Protein AF-A0A2K1KPU3-F1 (afdb_monomer_lite)

Structure (mmCIF, N/CA/C/O backbone):
data_AF-A0A2K1KPU3-F1
#
_entry.id   AF-A0A2K1KPU3-F1
#
loop_
_atom_site.group_PDB
_atom_site.id
_atom_site.type_symbol
_atom_site.label_atom_id
_atom_site.label_alt_id
_atom_site.label_comp_id
_atom_site.label_asym_id
_atom_site.label_entity_id
_atom_site.label_seq_id
_atom_site.pdbx_PDB_ins_code
_atom_site.Cartn_x
_atom_site.Cartn_y
_atom_site.Cartn_z
_atom_site.occupancy
_atom_site.B_iso_or_equiv
_atom_site.auth_seq_id
_atom_site.auth_comp_id
_atom_site.auth_asym_id
_atom_site.auth_atom_id
_atom_site.pdbx_PDB_model_num
ATOM 1 N N . MET A 1 1 ? -9.432 1.488 20.573 1.00 56.84 1 MET A N 1
ATOM 2 C CA . MET A 1 1 ? -8.817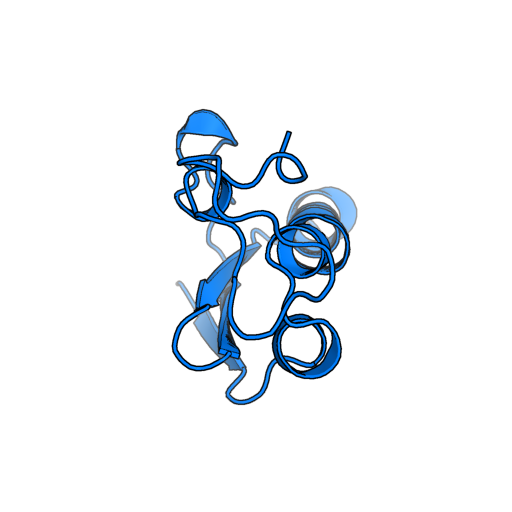 0.146 20.465 1.00 56.84 1 MET A CA 1
ATOM 3 C C . MET A 1 1 ? -8.342 -0.019 19.032 1.00 56.84 1 MET A C 1
ATOM 5 O O . MET A 1 1 ? -9.111 0.319 18.144 1.00 56.84 1 MET A O 1
ATOM 9 N N . LYS A 1 2 ? -7.099 -0.453 18.804 1.00 72.56 2 LYS A N 1
ATOM 10 C CA . LYS A 1 2 ? -6.597 -0.789 17.463 1.00 72.56 2 LYS A CA 1
ATOM 11 C C . LYS A 1 2 ? -6.573 -2.310 17.344 1.00 72.56 2 LYS A C 1
ATOM 13 O O . LYS A 1 2 ? -6.046 -2.961 18.241 1.00 72.56 2 LYS A O 1
ATOM 18 N N . SER A 1 3 ? -7.175 -2.856 16.291 1.00 89.94 3 SER A N 1
ATOM 19 C CA . SER A 1 3 ? -7.168 -4.296 16.007 1.00 89.94 3 SER A CA 1
ATOM 20 C C . SER A 1 3 ? -6.464 -4.527 14.675 1.00 89.94 3 SER A C 1
ATOM 22 O O . SER A 1 3 ? -6.784 -3.861 13.692 1.00 89.94 3 SER A O 1
ATOM 24 N N . GLY A 1 4 ? -5.466 -5.408 14.667 1.00 94.00 4 GLY A N 1
ATOM 25 C CA . GLY A 1 4 ? -4.638 -5.696 13.500 1.00 94.00 4 GLY A CA 1
ATOM 26 C C . GLY A 1 4 ? -4.936 -7.078 12.932 1.00 94.00 4 GLY A C 1
ATOM 27 O O . GLY A 1 4 ? -4.945 -8.055 13.678 1.00 94.00 4 GLY A O 1
ATOM 28 N N . VAL A 1 5 ? -5.133 -7.170 11.617 1.00 96.38 5 VAL A N 1
ATOM 29 C CA . VAL A 1 5 ? -5.174 -8.439 10.880 1.00 96.38 5 VAL A CA 1
ATOM 30 C C . VAL A 1 5 ? -3.920 -8.534 10.021 1.00 96.38 5 VAL A C 1
ATOM 32 O O . VAL A 1 5 ? -3.750 -7.766 9.076 1.00 96.38 5 VAL A O 1
ATOM 35 N N . GLN A 1 6 ? -3.043 -9.481 10.356 1.00 96.81 6 GLN A N 1
ATOM 36 C CA . GLN A 1 6 ? -1.835 -9.758 9.585 1.00 96.81 6 GLN A CA 1
ATOM 37 C C . GLN A 1 6 ? -2.146 -10.743 8.456 1.00 96.81 6 GLN A C 1
ATOM 39 O O . GLN A 1 6 ? -2.434 -11.918 8.697 1.00 96.81 6 GLN A O 1
ATOM 44 N N . ILE A 1 7 ? -2.034 -10.282 7.216 1.00 96.69 7 ILE A N 1
ATOM 45 C CA . ILE A 1 7 ? -2.094 -11.125 6.025 1.00 96.69 7 ILE A CA 1
ATOM 46 C C . ILE A 1 7 ? -0.692 -11.673 5.777 1.00 96.69 7 ILE A C 1
ATOM 48 O O . ILE A 1 7 ? 0.182 -10.944 5.325 1.00 96.69 7 ILE A O 1
ATOM 52 N N . GLN A 1 8 ? -0.490 -12.962 6.045 1.00 95.62 8 GLN A N 1
ATOM 53 C CA . GLN A 1 8 ? 0.810 -13.628 5.875 1.00 95.62 8 GLN A CA 1
ATOM 54 C C . GLN A 1 8 ? 1.214 -13.800 4.404 1.00 95.62 8 GLN A C 1
ATOM 56 O O . GLN A 1 8 ? 2.395 -13.801 4.088 1.00 95.62 8 GLN A O 1
ATOM 61 N N . LYS A 1 9 ? 0.232 -13.955 3.507 1.00 93.38 9 LYS A N 1
ATOM 62 C CA . LYS A 1 9 ? 0.435 -14.118 2.062 1.00 93.38 9 LYS A CA 1
ATOM 63 C C . LYS A 1 9 ? -0.488 -13.181 1.302 1.00 93.38 9 LYS A C 1
ATOM 65 O O . LYS A 1 9 ? -1.686 -13.447 1.170 1.00 93.38 9 LYS A O 1
ATOM 70 N N . CYS A 1 10 ? 0.034 -12.034 0.875 1.00 94.19 10 CYS A N 1
ATOM 71 C CA . CYS A 1 10 ? -0.769 -11.032 0.187 1.00 94.19 10 CYS A CA 1
ATOM 72 C C . CYS A 1 10 ? -0.867 -11.362 -1.301 1.00 94.19 10 CYS A C 1
ATOM 74 O O . CYS A 1 10 ? 0.108 -11.229 -2.035 1.00 94.19 10 CYS A O 1
ATOM 76 N N . ARG A 1 11 ? -2.078 -11.689 -1.773 1.00 91.75 11 ARG A N 1
ATOM 77 C CA . ARG A 1 11 ? -2.332 -11.999 -3.189 1.00 91.75 11 ARG A CA 1
ATOM 78 C C . ARG A 1 11 ? -1.763 -10.934 -4.127 1.00 91.75 11 ARG A C 1
ATOM 80 O O . ARG A 1 11 ? -1.099 -11.281 -5.091 1.00 91.75 11 ARG A O 1
ATOM 87 N N . TYR A 1 12 ? -2.001 -9.650 -3.855 1.00 89.88 12 TYR A N 1
ATOM 88 C CA . TYR A 1 12 ? -1.547 -8.577 -4.746 1.00 89.88 12 TYR A CA 1
ATOM 89 C C . TYR A 1 12 ? -0.023 -8.485 -4.817 1.00 89.88 12 TYR A C 1
ATOM 91 O O . TYR A 1 12 ? 0.510 -8.270 -5.904 1.00 89.88 12 TYR A O 1
ATOM 99 N N . LEU A 1 13 ? 0.671 -8.667 -3.694 1.00 89.00 13 LEU A N 1
ATOM 100 C CA . LEU A 1 13 ? 2.132 -8.640 -3.654 1.00 89.00 13 LEU A CA 1
ATOM 101 C C . LEU A 1 13 ? 2.725 -9.904 -4.278 1.00 89.00 13 LEU A C 1
ATOM 103 O O . LEU A 1 13 ? 3.546 -9.784 -5.180 1.00 89.00 13 LEU A O 1
ATOM 107 N N . GLU A 1 14 ? 2.244 -11.090 -3.899 1.00 88.06 14 GLU A N 1
ATOM 108 C CA . GLU A 1 14 ? 2.757 -12.367 -4.410 1.00 88.06 14 GLU A CA 1
ATOM 109 C C . GLU A 1 14 ? 2.527 -12.539 -5.916 1.00 88.06 14 GLU A C 1
ATOM 111 O O . GLU A 1 14 ? 3.422 -12.992 -6.623 1.00 88.06 14 GLU A O 1
ATOM 116 N N . THR A 1 15 ? 1.346 -12.181 -6.439 1.00 84.88 15 THR A N 1
ATOM 117 C CA . THR A 1 15 ? 1.049 -12.437 -7.859 1.00 84.88 15 THR A CA 1
ATOM 118 C C . THR A 1 15 ? 1.610 -11.379 -8.794 1.00 84.88 15 THR A C 1
ATOM 120 O O . THR A 1 15 ? 1.902 -11.689 -9.944 1.00 84.88 15 THR A O 1
ATOM 123 N N . SER A 1 16 ? 1.702 -10.122 -8.347 1.00 82.00 16 SER A N 1
ATOM 124 C CA . SER A 1 16 ? 2.160 -9.037 -9.225 1.00 82.00 16 SER A CA 1
ATOM 125 C C . SER A 1 16 ? 3.620 -8.685 -9.040 1.00 82.00 16 SER A C 1
ATOM 127 O O . SER A 1 16 ? 4.237 -8.173 -9.970 1.00 82.00 16 SER A O 1
ATOM 129 N N . GLY A 1 17 ? 4.140 -8.861 -7.824 1.00 78.81 17 GLY A N 1
ATOM 130 C CA . GLY A 1 17 ? 5.457 -8.378 -7.456 1.00 78.81 17 GLY A CA 1
ATOM 131 C C . GLY A 1 17 ? 5.627 -6.863 -7.550 1.00 78.81 17 GLY A C 1
ATOM 132 O O . GLY A 1 17 ? 6.744 -6.391 -7.403 1.00 78.81 17 GLY A O 1
ATOM 133 N N . CYS A 1 18 ? 4.578 -6.079 -7.824 1.00 84.44 18 CYS A N 1
ATOM 134 C CA . CYS A 1 18 ? 4.700 -4.662 -8.158 1.00 84.44 18 CYS A CA 1
ATOM 135 C C . CYS A 1 18 ? 4.095 -3.762 -7.072 1.00 8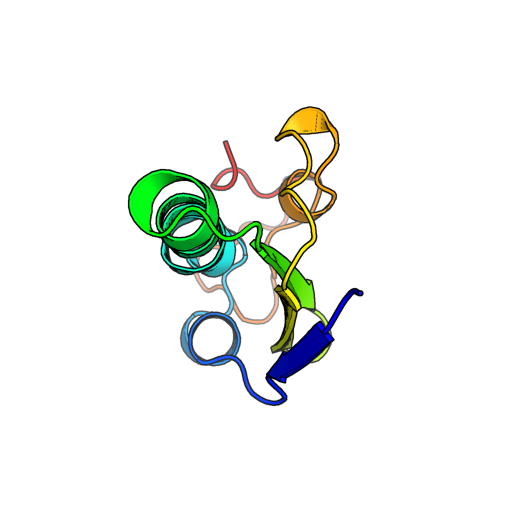4.44 18 CYS A C 1
ATOM 137 O O . CYS A 1 18 ? 2.888 -3.786 -6.817 1.00 84.44 18 CYS A O 1
ATOM 139 N N . THR A 1 19 ? 4.920 -2.862 -6.525 1.00 88.69 19 THR A N 1
ATOM 140 C CA . THR A 1 19 ? 4.533 -1.837 -5.537 1.00 88.69 19 THR A CA 1
ATOM 141 C C . THR A 1 19 ? 3.327 -1.016 -6.003 1.00 88.69 19 THR A C 1
ATOM 143 O O . THR A 1 19 ? 2.362 -0.843 -5.262 1.00 88.69 19 THR A O 1
ATOM 146 N N . GLY A 1 20 ? 3.334 -0.578 -7.268 1.00 89.06 20 GLY A N 1
ATOM 147 C CA . GLY A 1 20 ? 2.244 0.213 -7.846 1.00 89.06 20 GLY A CA 1
ATOM 148 C C . GLY A 1 20 ? 0.899 -0.516 -7.879 1.00 89.06 20 GLY A C 1
ATOM 149 O O . GLY A 1 20 ? -0.127 0.096 -7.598 1.00 89.06 20 GLY A O 1
ATOM 150 N N . LEU A 1 21 ? 0.882 -1.823 -8.168 1.00 89.06 21 LEU A N 1
ATOM 151 C CA . LEU A 1 21 ? -0.370 -2.583 -8.189 1.00 89.06 21 LEU A CA 1
ATOM 152 C C . LEU A 1 21 ? -0.906 -2.806 -6.772 1.00 89.06 21 LEU A C 1
ATOM 154 O O . LEU A 1 21 ? -2.098 -2.633 -6.531 1.00 89.06 21 LEU A O 1
ATOM 158 N N . CYS A 1 22 ? -0.029 -3.133 -5.818 1.00 91.81 22 CYS A N 1
ATOM 159 C CA . CYS A 1 22 ? -0.408 -3.244 -4.410 1.00 91.81 22 CYS A CA 1
ATOM 160 C C . CYS A 1 22 ? -1.086 -1.959 -3.912 1.00 91.81 22 CYS A C 1
ATOM 162 O O . CYS A 1 22 ? -2.179 -2.011 -3.340 1.00 91.81 22 CYS A O 1
ATOM 164 N N . VAL A 1 23 ? -0.475 -0.803 -4.180 1.00 92.31 23 VAL A N 1
ATOM 165 C CA . VAL A 1 23 ? -0.979 0.478 -3.682 1.00 92.31 23 VAL A CA 1
ATOM 166 C C . VAL A 1 23 ? -2.267 0.894 -4.389 1.00 92.31 23 VAL A C 1
ATOM 168 O O . VAL A 1 23 ? -3.267 1.167 -3.725 1.00 92.31 23 VAL A O 1
ATOM 171 N N . ASN A 1 24 ? -2.273 0.887 -5.722 1.00 91.75 24 ASN A N 1
ATOM 172 C CA . ASN A 1 24 ? -3.373 1.460 -6.498 1.00 91.75 24 ASN A CA 1
ATOM 173 C C . ASN A 1 24 ? -4.581 0.529 -6.629 1.00 91.75 24 ASN A C 1
ATOM 175 O O . ASN A 1 24 ? -5.698 1.010 -6.790 1.00 91.75 24 ASN A O 1
ATOM 179 N N . SER A 1 25 ? -4.386 -0.790 -6.568 1.00 91.69 25 SER A N 1
ATOM 180 C CA . SER A 1 25 ? -5.483 -1.754 -6.727 1.00 91.69 25 SER A CA 1
ATOM 181 C C . SER A 1 25 ? -5.986 -2.331 -5.410 1.00 91.69 25 SER A C 1
ATOM 183 O O . SER A 1 25 ? -7.135 -2.756 -5.356 1.00 91.69 25 SER A O 1
ATOM 185 N N . CYS A 1 26 ? -5.161 -2.359 -4.359 1.00 94.75 26 CYS A N 1
ATOM 186 C CA . CYS A 1 26 ? -5.549 -2.929 -3.069 1.00 94.75 26 CYS A CA 1
ATOM 187 C C . CYS A 1 26 ? -5.590 -1.877 -1.959 1.00 94.75 26 CYS A C 1
ATOM 189 O O . CYS A 1 26 ? -6.679 -1.577 -1.471 1.00 94.75 26 CYS A O 1
ATOM 191 N N . LYS A 1 27 ? -4.448 -1.286 -1.580 1.00 94.94 27 LYS A N 1
ATOM 192 C CA . LYS A 1 27 ? -4.360 -0.388 -0.414 1.00 94.94 27 LYS A CA 1
ATOM 193 C C . LYS A 1 27 ? -5.290 0.818 -0.536 1.00 94.94 27 LYS A C 1
ATOM 195 O O . LYS A 1 27 ? -6.142 1.007 0.326 1.00 94.94 27 LYS A O 1
ATOM 200 N N . MET A 1 28 ? -5.163 1.619 -1.594 1.00 94.94 28 MET A N 1
ATOM 201 C CA . MET A 1 28 ? -5.930 2.863 -1.721 1.00 94.94 28 MET A CA 1
ATOM 202 C C . MET A 1 28 ? -7.441 2.626 -1.838 1.00 94.94 28 MET A C 1
ATOM 204 O O . MET A 1 28 ? -8.176 3.217 -1.043 1.00 94.94 28 MET A O 1
ATOM 208 N N . PRO A 1 29 ? -7.933 1.731 -2.722 1.00 95.62 29 PRO A N 1
ATOM 209 C CA . PRO A 1 29 ? -9.365 1.455 -2.810 1.00 95.62 29 PRO A CA 1
ATOM 210 C C . PRO A 1 29 ? -9.945 0.881 -1.515 1.00 95.62 29 PRO A C 1
ATOM 212 O O . PRO A 1 29 ? -11.030 1.279 -1.103 1.00 95.62 29 PRO A O 1
ATOM 215 N N . THR A 1 30 ? -9.217 -0.011 -0.835 1.00 96.12 30 THR A N 1
ATOM 216 C CA . THR A 1 30 ? -9.702 -0.636 0.406 1.00 96.12 30 THR A CA 1
ATOM 217 C C . THR A 1 30 ? -9.745 0.371 1.551 1.00 96.12 30 THR A C 1
ATOM 219 O O . THR A 1 30 ? -10.765 0.480 2.226 1.00 96.12 30 THR A O 1
ATOM 222 N N . GLN A 1 31 ? -8.683 1.162 1.747 1.00 97.00 31 GLN A N 1
ATOM 223 C CA . GLN A 1 31 ? -8.681 2.226 2.757 1.00 97.00 31 GLN A CA 1
ATOM 224 C C . GLN A 1 31 ? -9.791 3.251 2.494 1.00 97.00 31 GLN A C 1
ATOM 226 O O . GLN A 1 31 ? 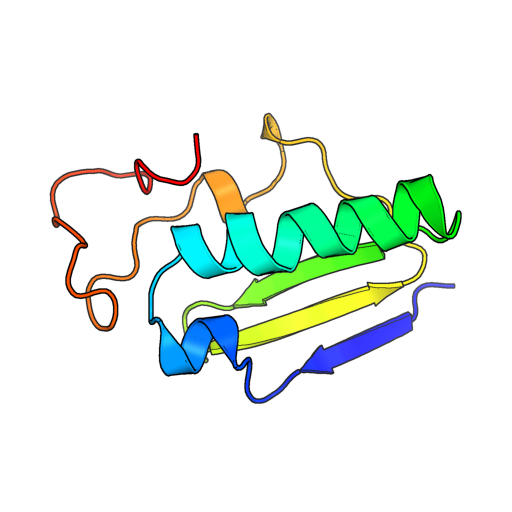-10.450 3.682 3.442 1.00 97.00 31 GLN A O 1
ATOM 231 N N . TYR A 1 32 ? -10.023 3.617 1.226 1.00 96.19 32 TYR A N 1
ATOM 232 C CA . TYR A 1 32 ? -11.115 4.510 0.839 1.00 96.19 32 TYR A CA 1
ATOM 233 C C . TYR A 1 32 ? -12.474 3.903 1.187 1.00 96.19 32 TYR A C 1
ATOM 235 O O . TYR A 1 32 ? -13.240 4.523 1.916 1.00 96.19 32 TYR A O 1
ATOM 243 N N . PHE A 1 33 ? -12.744 2.677 0.736 1.00 97.31 33 PHE A N 1
ATOM 244 C CA . PHE A 1 33 ? -14.014 1.999 0.977 1.00 97.31 33 PHE A CA 1
ATOM 245 C C . PHE A 1 33 ? -14.319 1.874 2.473 1.00 97.31 33 PHE A C 1
ATOM 247 O O . PHE A 1 33 ? -15.381 2.288 2.927 1.00 97.31 33 PHE A O 1
ATOM 254 N N . PHE A 1 34 ? -13.369 1.382 3.271 1.00 96.81 34 PHE A N 1
ATOM 255 C CA . PHE A 1 34 ? -13.582 1.248 4.711 1.00 96.81 34 PHE A CA 1
ATOM 256 C C . PHE A 1 34 ? -13.770 2.608 5.391 1.00 96.81 34 PHE A C 1
ATOM 258 O O . PHE A 1 34 ? -14.728 2.795 6.137 1.00 96.81 34 PHE A O 1
ATOM 265 N N . THR A 1 35 ? -12.909 3.584 5.094 1.00 95.25 35 THR A N 1
ATOM 266 C CA . THR A 1 35 ? -12.917 4.869 5.808 1.00 95.25 35 THR A CA 1
ATOM 267 C C . THR A 1 35 ? -14.072 5.777 5.381 1.00 95.25 35 THR A C 1
ATOM 269 O O . THR A 1 35 ? -14.608 6.502 6.217 1.00 95.25 35 THR A O 1
ATOM 272 N N . LYS A 1 36 ? -14.435 5.791 4.093 1.00 95.12 36 LYS A N 1
ATOM 273 C CA . LYS A 1 36 ? -15.409 6.734 3.519 1.00 95.12 36 LYS A CA 1
ATOM 274 C C . LYS A 1 36 ? -16.787 6.123 3.312 1.00 95.12 36 LYS A C 1
ATOM 276 O O . LYS A 1 36 ? -17.762 6.778 3.653 1.00 95.12 36 LYS A O 1
ATOM 281 N N . GLU A 1 37 ? -16.862 4.886 2.826 1.00 96.69 37 GLU A N 1
ATOM 282 C CA . GLU A 1 37 ? -18.146 4.238 2.528 1.00 96.69 37 GLU A CA 1
ATOM 283 C C . GLU A 1 37 ? -18.695 3.484 3.745 1.00 96.69 37 GLU A C 1
ATOM 285 O O . GLU A 1 37 ? -19.858 3.639 4.103 1.00 96.69 37 GLU A O 1
ATOM 290 N N . LEU A 1 38 ? -17.854 2.699 4.432 1.00 95.88 38 LEU A N 1
ATOM 291 C CA . LEU A 1 38 ? -18.265 1.955 5.632 1.00 95.88 38 LEU A CA 1
ATOM 292 C C . LEU A 1 38 ? -18.166 2.769 6.931 1.00 95.88 38 LEU A C 1
ATOM 294 O O . LEU A 1 38 ? -18.672 2.330 7.963 1.00 95.88 38 LEU A O 1
ATOM 298 N N . GLY A 1 39 ? -17.495 3.925 6.911 1.00 95.06 39 GLY A N 1
ATOM 299 C CA . GLY A 1 39 ? -17.302 4.775 8.093 1.00 95.06 39 GLY A CA 1
ATOM 300 C C . GLY A 1 39 ? -16.387 4.174 9.169 1.00 95.06 39 GLY A C 1
ATOM 301 O O . GLY A 1 39 ? -16.439 4.585 10.327 1.00 95.06 39 GLY A O 1
ATOM 302 N N . MET A 1 40 ? -15.545 3.203 8.809 1.00 94.81 40 MET A N 1
ATOM 303 C CA . MET A 1 40 ? -14.603 2.540 9.706 1.00 94.81 40 MET A CA 1
ATOM 304 C C . MET A 1 40 ? -13.164 2.861 9.285 1.00 94.81 40 MET A C 1
ATOM 306 O O . MET A 1 40 ? -12.723 2.392 8.237 1.00 94.81 40 MET A O 1
ATOM 310 N N . PRO A 1 41 ? -12.393 3.617 10.086 1.00 95.94 41 PRO A N 1
ATOM 311 C CA . PRO A 1 41 ? -10.999 3.897 9.766 1.00 95.94 41 PRO A CA 1
ATOM 312 C C . PRO A 1 41 ? -10.198 2.603 9.602 1.00 95.94 41 PRO A C 1
ATOM 314 O O . PRO A 1 41 ? -10.260 1.716 10.458 1.00 95.94 41 PRO A O 1
ATOM 317 N N . LEU A 1 42 ? -9.448 2.502 8.511 1.00 96.94 42 LEU A N 1
ATOM 318 C CA . LEU A 1 42 ? -8.574 1.371 8.230 1.00 96.94 42 LEU A CA 1
ATOM 319 C C . LEU A 1 42 ? -7.280 1.876 7.601 1.00 96.94 42 LEU A C 1
ATOM 321 O O . LEU A 1 42 ? -7.330 2.460 6.523 1.00 96.94 42 LEU A O 1
ATOM 325 N N . THR A 1 43 ? -6.138 1.559 8.204 1.00 96.62 43 THR A N 1
ATOM 326 C CA . THR A 1 43 ? -4.815 1.740 7.591 1.00 96.62 43 THR A CA 1
ATOM 327 C C . THR A 1 43 ? -4.285 0.394 7.117 1.00 96.62 43 THR A C 1
ATOM 329 O O . THR A 1 43 ? -4.400 -0.602 7.826 1.00 96.62 43 THR A O 1
ATOM 332 N N . MET A 1 44 ? -3.686 0.354 5.931 1.00 96.62 44 MET A N 1
ATOM 333 C CA . MET A 1 44 ? -3.008 -0.827 5.404 1.00 96.62 44 MET A CA 1
ATOM 334 C C . MET A 1 44 ? -1.510 -0.564 5.252 1.00 96.62 44 MET A C 1
ATOM 336 O O . MET A 1 44 ? -1.092 0.412 4.623 1.00 96.62 44 MET A O 1
ATOM 340 N N . GLU A 1 45 ? -0.700 -1.472 5.783 1.00 95.44 45 GLU A N 1
ATOM 341 C CA . GLU A 1 45 ? 0.761 -1.424 5.758 1.00 95.44 45 GLU A CA 1
ATOM 342 C C . GLU A 1 45 ? 1.284 -2.671 5.028 1.00 95.44 45 GLU A C 1
ATOM 344 O O . GLU A 1 45 ? 1.378 -3.749 5.618 1.00 95.44 45 GLU A O 1
ATOM 349 N N . PRO A 1 46 ? 1.533 -2.590 3.708 1.00 94.44 46 PRO A N 1
ATOM 350 C CA . PRO A 1 46 ? 2.154 -3.683 2.968 1.00 94.44 46 PRO A CA 1
ATOM 351 C C . PRO A 1 46 ? 3.640 -3.803 3.324 1.00 94.44 46 PRO A C 1
ATOM 353 O O . PRO A 1 46 ? 4.334 -2.793 3.444 1.00 94.44 46 PRO A O 1
ATOM 356 N N . ASN A 1 47 ? 4.131 -5.036 3.420 1.00 92.00 47 ASN A N 1
ATOM 357 C CA . ASN A 1 47 ? 5.546 -5.345 3.552 1.00 92.00 47 ASN A CA 1
ATOM 358 C C . ASN A 1 47 ? 6.048 -5.972 2.242 1.00 92.00 47 ASN A C 1
ATOM 360 O O . ASN A 1 47 ? 5.593 -7.030 1.812 1.00 92.00 47 ASN A O 1
ATOM 364 N N . PHE A 1 48 ? 6.975 -5.283 1.578 1.00 88.19 48 PHE A N 1
ATOM 365 C CA . PHE A 1 48 ? 7.516 -5.696 0.280 1.00 88.19 48 PHE A CA 1
ATOM 366 C C . PHE A 1 48 ? 8.702 -6.665 0.396 1.00 88.19 48 PHE A C 1
ATOM 368 O O . PHE A 1 48 ? 9.138 -7.193 -0.625 1.00 88.19 48 PHE A O 1
ATOM 375 N N . GLU A 1 49 ? 9.230 -6.887 1.604 1.00 87.31 49 GLU A N 1
ATOM 376 C CA . GLU A 1 49 ? 10.328 -7.829 1.851 1.00 87.31 49 GLU A CA 1
ATOM 377 C C . GLU A 1 49 ? 9.805 -9.264 1.974 1.00 87.31 49 GLU A C 1
ATOM 379 O O . GLU A 1 49 ? 10.332 -10.171 1.332 1.00 87.31 49 GLU A O 1
ATOM 384 N N . ASP A 1 50 ? 8.739 -9.460 2.756 1.00 90.31 50 ASP A N 1
ATOM 385 C CA . ASP A 1 50 ? 8.123 -10.770 3.011 1.00 90.31 50 ASP A CA 1
ATOM 386 C C . ASP A 1 50 ? 6.807 -11.000 2.243 1.00 90.31 50 ASP A C 1
ATOM 388 O O . ASP A 1 50 ? 6.200 -12.063 2.358 1.00 90.31 50 ASP A O 1
ATOM 392 N N . MET A 1 51 ? 6.371 -10.021 1.442 1.00 90.75 51 MET A N 1
ATOM 393 C CA . MET A 1 51 ? 5.118 -10.044 0.676 1.00 90.75 51 MET A CA 1
ATOM 394 C C . MET A 1 51 ? 3.849 -10.167 1.539 1.00 90.75 51 MET A C 1
ATOM 396 O O . MET A 1 51 ? 2.799 -10.616 1.064 1.00 90.75 51 MET A O 1
ATOM 400 N N . SER A 1 52 ? 3.915 -9.740 2.800 1.00 94.25 52 SER A N 1
ATOM 401 C CA . SER A 1 52 ? 2.786 -9.689 3.729 1.00 94.25 52 SER A CA 1
ATOM 402 C C . SER A 1 52 ? 2.088 -8.318 3.722 1.00 94.25 52 SER A C 1
ATOM 404 O O . SER A 1 52 ? 2.520 -7.362 3.075 1.00 94.25 52 SER A O 1
ATOM 406 N N . CYS A 1 53 ? 0.946 -8.200 4.403 1.00 96.00 53 CYS A N 1
ATOM 407 C CA . CYS A 1 53 ? 0.270 -6.913 4.585 1.00 96.00 53 CYS A CA 1
ATOM 408 C C . CYS A 1 53 ? -0.495 -6.869 5.908 1.00 96.00 53 CYS A C 1
ATOM 410 O O . CYS A 1 53 ? -1.259 -7.781 6.219 1.00 96.00 53 CYS A O 1
ATOM 412 N N . LEU A 1 54 ? -0.328 -5.793 6.669 1.00 97.19 54 LEU A N 1
ATOM 413 C CA . LEU A 1 54 ? -1.055 -5.558 7.910 1.00 97.19 54 LEU A CA 1
ATOM 414 C C . LEU A 1 54 ? -2.251 -4.635 7.662 1.00 97.19 54 LEU A C 1
ATOM 416 O O . LEU A 1 54 ? -2.110 -3.554 7.095 1.00 97.19 54 LEU A O 1
ATOM 420 N N . MET A 1 55 ? -3.430 -5.043 8.124 1.00 96.88 55 MET A N 1
ATOM 421 C CA . MET A 1 55 ? -4.644 -4.226 8.147 1.00 96.88 55 MET A CA 1
ATOM 422 C C . MET A 1 55 ? -4.922 -3.763 9.577 1.00 96.88 55 MET A C 1
ATOM 424 O O . MET A 1 55 ? -5.196 -4.591 10.443 1.00 96.88 55 MET A O 1
ATOM 428 N N . ILE A 1 56 ? -4.874 -2.457 9.836 1.00 97.19 56 ILE A N 1
ATOM 429 C CA . ILE A 1 56 ? -5.061 -1.858 11.163 1.00 97.19 56 ILE A CA 1
ATOM 430 C C . ILE A 1 56 ? -6.415 -1.147 11.219 1.00 97.19 56 ILE A C 1
ATOM 432 O O . ILE A 1 56 ? -6.573 -0.019 10.747 1.00 97.19 56 ILE A O 1
ATOM 436 N N . PHE A 1 57 ? -7.398 -1.803 11.826 1.00 95.69 57 PHE A N 1
ATOM 437 C CA . PHE A 1 57 ? -8.738 -1.260 12.022 1.00 95.69 57 PHE A CA 1
ATOM 438 C C . PHE A 1 57 ? -8.762 -0.235 13.161 1.00 95.69 57 PHE A C 1
ATOM 440 O O . PHE A 1 57 ? -8.127 -0.408 14.207 1.00 95.69 57 PHE A O 1
ATOM 447 N N . GLY A 1 58 ? -9.531 0.835 12.963 1.00 94.56 58 GLY A N 1
ATOM 448 C CA . GLY A 1 58 ? -9.627 1.978 13.869 1.00 94.56 58 GLY A CA 1
ATOM 449 C C . GLY A 1 58 ? -8.478 2.981 13.733 1.00 94.56 58 GLY A C 1
ATOM 450 O O . GLY A 1 58 ? -8.425 3.936 14.506 1.00 94.56 58 GLY A O 1
ATOM 451 N N . GLN A 1 59 ? -7.566 2.787 12.776 1.00 95.12 59 GLN A N 1
ATOM 452 C CA . GLN A 1 59 ? -6.524 3.755 12.445 1.00 95.12 59 GLN A CA 1
ATOM 453 C C . GLN A 1 59 ? -6.881 4.481 11.150 1.00 95.12 59 GLN A C 1
ATOM 455 O O . GLN A 1 59 ? -7.215 3.858 10.147 1.00 95.12 59 GLN A O 1
ATOM 460 N N . THR A 1 60 ? -6.843 5.811 11.187 1.00 94.56 60 THR A N 1
ATOM 461 C CA . THR A 1 60 ? -7.050 6.632 9.994 1.00 94.56 60 THR A CA 1
ATOM 462 C C . THR A 1 60 ? -5.839 6.496 9.070 1.00 94.56 60 THR A C 1
ATOM 464 O O . THR A 1 60 ? -4.710 6.627 9.558 1.00 94.56 60 THR A O 1
ATOM 467 N N . PRO A 1 61 ? -6.042 6.266 7.757 1.00 94.62 61 PRO A N 1
ATOM 468 C CA . PRO A 1 61 ? -4.965 6.331 6.781 1.00 94.62 61 PRO A CA 1
ATOM 469 C C . PRO A 1 61 ? -4.146 7.618 6.929 1.00 94.62 61 PRO A C 1
ATOM 471 O O . PRO A 1 61 ? -4.746 8.691 7.056 1.00 94.62 61 PRO A O 1
ATOM 474 N N . PRO A 1 62 ? -2.806 7.540 6.904 1.00 93.75 62 PRO A N 1
ATOM 475 C CA . PRO A 1 62 ? -1.977 8.735 6.802 1.00 93.75 62 PRO A CA 1
ATOM 476 C C . PRO A 1 62 ? -2.287 9.513 5.515 1.00 93.75 62 PRO A C 1
ATOM 478 O O . PRO A 1 62 ? -2.815 8.963 4.542 1.00 93.75 62 PRO A O 1
ATOM 481 N N . ALA A 1 63 ? -1.944 10.801 5.505 1.00 91.06 63 ALA A N 1
ATOM 482 C CA . ALA A 1 63 ? -1.947 11.584 4.278 1.00 91.06 63 ALA A CA 1
ATOM 483 C C . ALA A 1 63 ? -0.924 11.013 3.279 1.00 91.06 63 ALA A C 1
ATOM 485 O O . ALA A 1 63 ? 0.053 10.372 3.667 1.00 91.06 63 ALA A O 1
ATOM 486 N N . PHE A 1 64 ? -1.136 11.266 1.986 1.00 86.19 64 PHE A N 1
ATOM 487 C CA . PHE A 1 64 ? -0.280 10.753 0.909 1.00 86.19 64 PHE A CA 1
ATOM 488 C C . PHE A 1 64 ? 1.209 11.096 1.110 1.00 86.19 64 PHE A C 1
ATOM 490 O O . PHE A 1 64 ? 2.080 10.264 0.888 1.00 86.19 64 PHE A O 1
ATOM 497 N N . GLU A 1 65 ? 1.504 12.312 1.567 1.00 87.12 65 GLU A N 1
ATOM 498 C CA . GLU A 1 65 ? 2.866 12.811 1.808 1.00 87.12 65 GLU A CA 1
ATOM 499 C C . GLU A 1 65 ? 3.584 12.142 2.996 1.00 87.12 65 GLU A C 1
ATOM 501 O O . GLU A 1 65 ? 4.819 12.008 3.006 1.00 87.12 65 GLU A O 1
ATOM 506 N N . ASP A 1 66 ? 2.807 11.653 3.960 1.00 90.31 66 ASP A N 1
ATOM 507 C CA . ASP A 1 66 ? 3.298 11.012 5.180 1.00 90.31 66 ASP A CA 1
ATOM 508 C C . ASP A 1 66 ? 3.381 9.489 5.054 1.00 90.31 66 ASP A C 1
ATOM 510 O O . ASP A 1 66 ? 4.104 8.835 5.808 1.00 90.31 66 ASP A O 1
ATOM 514 N N . ASP A 1 67 ? 2.676 8.903 4.088 1.00 90.31 67 ASP A N 1
ATOM 515 C CA . ASP A 1 67 ? 2.633 7.460 3.906 1.00 90.31 67 ASP A CA 1
ATOM 516 C C . ASP A 1 67 ? 3.925 6.945 3.255 1.00 90.31 67 ASP A C 1
ATOM 518 O O . ASP A 1 67 ? 4.246 7.208 2.091 1.00 90.31 67 ASP A O 1
ATOM 522 N N . LEU A 1 68 ? 4.681 6.171 4.039 1.00 89.00 68 LEU A N 1
ATOM 523 C CA . LEU A 1 68 ? 5.974 5.608 3.651 1.00 89.00 68 LEU A CA 1
ATOM 524 C C . LEU A 1 68 ? 5.890 4.755 2.383 1.00 89.00 68 LEU A C 1
ATOM 526 O O . LEU A 1 68 ? 6.888 4.635 1.675 1.00 89.00 68 LEU A O 1
ATOM 530 N N . VAL A 1 69 ? 4.715 4.202 2.059 1.00 89.19 69 VAL A N 1
ATOM 531 C CA . VAL A 1 69 ? 4.531 3.391 0.854 1.00 89.19 69 VAL A CA 1
ATOM 532 C C . VAL A 1 69 ? 4.814 4.192 -0.418 1.00 89.19 69 VAL A C 1
ATOM 534 O O . VAL A 1 69 ? 5.369 3.634 -1.359 1.00 8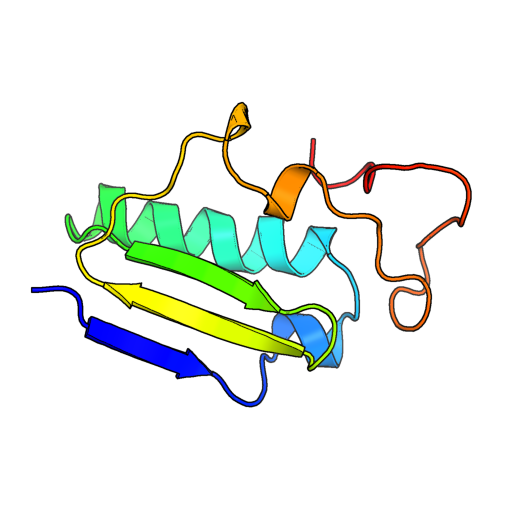9.19 69 VAL A O 1
ATOM 537 N N . PHE A 1 70 ? 4.513 5.497 -0.446 1.00 88.06 70 PHE A N 1
ATOM 538 C CA . PHE A 1 70 ? 4.743 6.354 -1.619 1.00 88.06 70 PHE A CA 1
ATOM 539 C C . PHE A 1 70 ? 6.202 6.785 -1.775 1.00 88.06 70 PHE A C 1
ATOM 541 O O . PHE A 1 70 ? 6.576 7.330 -2.810 1.00 88.06 70 PHE A O 1
ATOM 548 N N . LYS A 1 71 ? 7.041 6.509 -0.772 1.00 87.69 71 LYS A N 1
ATOM 549 C CA . LYS A 1 71 ? 8.492 6.738 -0.803 1.00 87.69 71 LYS A CA 1
ATOM 550 C C . LYS A 1 71 ? 9.263 5.467 -1.183 1.00 87.69 71 LYS A C 1
ATOM 552 O O . LYS A 1 71 ? 10.484 5.508 -1.295 1.00 87.69 71 LYS A O 1
ATOM 557 N N . GLN A 1 72 ? 8.569 4.344 -1.392 1.00 84.94 72 GLN A N 1
ATOM 558 C CA . GLN A 1 72 ? 9.189 3.062 -1.719 1.00 84.94 72 GLN A CA 1
ATOM 559 C C . GLN A 1 72 ? 9.640 2.973 -3.181 1.00 84.94 72 GLN A C 1
ATOM 561 O O . GLN A 1 72 ? 8.998 3.484 -4.108 1.00 84.94 72 GLN A O 1
ATOM 566 N N . LYS A 1 73 ? 10.733 2.235 -3.394 1.00 86.88 73 LYS A N 1
ATOM 567 C CA . LYS A 1 73 ? 11.209 1.839 -4.726 1.00 86.88 73 LYS A CA 1
ATOM 568 C C . LYS A 1 73 ? 10.250 0.829 -5.360 1.00 86.88 73 LYS A C 1
ATOM 570 O O . LYS A 1 73 ? 9.479 0.150 -4.676 1.00 86.88 73 LYS A O 1
ATOM 575 N N . CYS A 1 74 ? 10.291 0.707 -6.687 1.00 85.31 74 CYS A N 1
ATOM 576 C CA . CYS A 1 74 ? 9.628 -0.429 -7.321 1.00 85.31 74 CYS A CA 1
ATOM 577 C C . CYS A 1 74 ? 10.361 -1.714 -6.914 1.00 85.31 74 CYS A C 1
ATOM 579 O O . CYS A 1 74 ? 11.590 -1.740 -6.870 1.00 85.31 74 CYS A O 1
ATOM 581 N N . CYS A 1 75 ? 9.620 -2.784 -6.646 1.00 81.50 75 CYS A N 1
ATOM 582 C CA . CYS A 1 75 ? 10.220 -4.074 -6.336 1.00 81.50 75 CYS A CA 1
ATOM 583 C C . CYS A 1 75 ? 10.870 -4.686 -7.593 1.00 81.50 75 CYS A C 1
ATOM 585 O O . CYS A 1 75 ? 10.179 -5.156 -8.495 1.00 81.50 75 CYS A O 1
ATOM 587 N N . THR A 1 76 ? 12.203 -4.658 -7.668 1.00 76.50 76 THR A N 1
ATOM 588 C CA . THR A 1 76 ? 12.951 -5.042 -8.879 1.00 76.50 76 THR A CA 1
ATOM 589 C C . THR A 1 76 ? 13.005 -6.540 -9.135 1.00 76.50 76 THR A C 1
ATOM 591 O O . THR A 1 76 ? 13.162 -6.967 -10.272 1.00 76.50 76 THR A O 1
ATOM 594 N N . THR A 1 77 ? 12.881 -7.342 -8.080 1.00 75.06 77 THR A N 1
ATOM 595 C CA . THR A 1 77 ? 12.991 -8.803 -8.167 1.00 75.06 77 THR A CA 1
ATOM 596 C C . THR A 1 77 ? 11.747 -9.438 -8.779 1.00 75.06 77 THR A C 1
ATOM 598 O O . THR A 1 77 ? 11.857 -10.412 -9.515 1.00 75.06 77 THR A O 1
ATOM 601 N N . TYR A 1 78 ? 10.566 -8.886 -8.489 1.00 74.12 78 TYR A N 1
ATOM 602 C CA . TYR A 1 78 ? 9.293 -9.531 -8.818 1.00 74.12 78 TYR A CA 1
ATOM 603 C C . TYR A 1 78 ? 8.431 -8.730 -9.797 1.00 74.12 78 TYR A C 1
ATOM 605 O O . TYR A 1 78 ? 7.507 -9.294 -10.374 1.00 74.12 78 TYR A O 1
ATOM 613 N N . CYS A 1 79 ? 8.718 -7.443 -10.017 1.00 80.56 79 CYS A N 1
ATOM 614 C CA . CYS A 1 79 ? 7.961 -6.619 -10.954 1.00 80.56 79 CYS A CA 1
ATOM 615 C C . CYS A 1 79 ? 8.629 -6.617 -12.342 1.00 80.56 79 CYS A C 1
ATOM 617 O O . CYS A 1 79 ? 9.663 -5.959 -12.507 1.00 80.56 79 CYS A O 1
ATOM 619 N N . PRO A 1 80 ? 8.033 -7.250 -13.374 1.00 77.00 80 PRO A N 1
ATOM 620 C CA . PRO A 1 80 ? 8.651 -7.367 -14.701 1.00 77.00 80 PRO A CA 1
ATOM 621 C C . PRO A 1 80 ? 8.854 -6.013 -15.389 1.00 77.00 80 PRO A C 1
ATOM 623 O O . PRO A 1 80 ? 9.728 -5.850 -16.231 1.00 77.00 80 PRO A O 1
ATOM 626 N N . THR A 1 81 ? 8.021 -5.034 -15.032 1.00 78.94 81 THR A N 1
ATOM 627 C CA . THR A 1 81 ? 8.031 -3.680 -15.597 1.00 78.94 81 THR A CA 1
ATOM 628 C C . THR A 1 81 ? 8.843 -2.687 -14.771 1.00 78.94 81 THR A C 1
ATOM 630 O O . THR A 1 81 ? 8.800 -1.489 -15.046 1.00 78.94 81 THR A O 1
ATOM 633 N N . SER A 1 82 ? 9.519 -3.136 -13.711 1.00 76.62 82 SER A N 1
ATOM 634 C CA . SER A 1 82 ? 10.363 -2.249 -12.915 1.00 76.62 82 SER A CA 1
ATOM 635 C C . SER A 1 82 ? 11.651 -1.921 -13.670 1.00 76.62 82 SER A C 1
ATOM 637 O O . SER A 1 82 ? 12.350 -2.800 -14.166 1.00 76.62 82 SER A O 1
ATOM 639 N N . SER A 1 83 ? 11.977 -0.634 -13.760 1.00 66.38 83 SER A N 1
ATOM 640 C CA . SER A 1 83 ? 13.291 -0.175 -14.199 1.00 66.38 83 SER A CA 1
ATOM 641 C C . SER A 1 83 ? 14.081 0.307 -12.981 1.00 66.38 83 SER A C 1
ATOM 643 O O 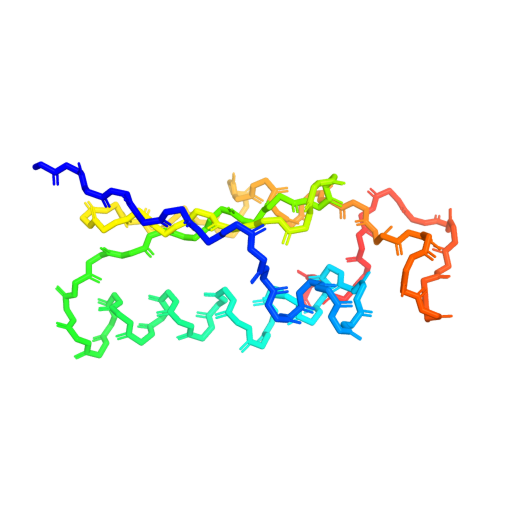. SER A 1 83 ? 13.544 0.982 -12.105 1.00 66.38 83 SER A O 1
ATOM 645 N N . GLN A 1 84 ? 15.367 -0.047 -12.907 1.00 62.16 84 GLN A N 1
ATOM 646 C CA . GLN A 1 84 ? 16.248 0.212 -11.753 1.00 62.16 84 GLN A CA 1
ATOM 647 C C . GLN A 1 84 ? 16.588 1.701 -11.521 1.00 62.16 84 GLN A C 1
ATOM 649 O O . GLN A 1 84 ? 17.426 2.018 -10.684 1.00 62.16 84 GLN A O 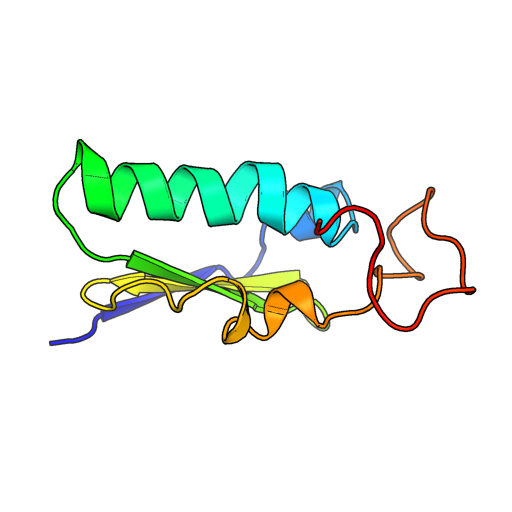1
ATOM 654 N N . ALA A 1 85 ? 15.985 2.628 -12.267 1.00 59.56 85 ALA A N 1
ATOM 655 C CA . ALA A 1 85 ? 16.519 3.978 -12.418 1.00 59.56 85 ALA A CA 1
ATOM 656 C C . ALA A 1 85 ? 15.961 5.026 -11.439 1.00 59.56 85 ALA A C 1
ATOM 658 O O . ALA A 1 85 ? 16.500 6.129 -11.404 1.00 59.56 85 ALA A O 1
ATOM 659 N N . SER A 1 86 ? 14.906 4.745 -10.663 1.00 65.25 86 SER A N 1
ATOM 660 C CA . SER A 1 86 ? 14.302 5.761 -9.787 1.00 65.25 86 SER A CA 1
ATOM 661 C C . SER A 1 86 ? 14.300 5.377 -8.309 1.00 65.25 86 SER A C 1
ATOM 663 O O . SER A 1 86 ? 14.006 4.245 -7.926 1.00 65.25 86 SER A O 1
ATOM 665 N N . GLU A 1 87 ? 14.595 6.364 -7.458 1.00 75.81 87 GLU A N 1
ATOM 666 C CA . GLU A 1 87 ? 14.565 6.224 -5.996 1.00 75.81 87 GLU A CA 1
ATOM 667 C C . GLU A 1 87 ? 13.156 5.978 -5.443 1.00 75.81 87 GLU A C 1
ATOM 669 O O . GLU A 1 87 ? 13.014 5.427 -4.357 1.00 75.81 87 GLU A O 1
ATOM 674 N N . VAL A 1 88 ? 12.125 6.341 -6.210 1.00 83.25 88 VAL A N 1
ATOM 675 C CA . VAL A 1 88 ? 10.708 6.154 -5.883 1.00 83.25 88 VAL A CA 1
ATOM 676 C C . VAL A 1 88 ? 10.006 5.500 -7.063 1.00 83.25 88 VAL A C 1
ATOM 678 O O . VAL A 1 88 ? 10.284 5.846 -8.213 1.00 83.25 88 VAL A O 1
ATOM 681 N N . CYS A 1 89 ? 9.086 4.570 -6.806 1.00 85.38 89 CYS A N 1
ATOM 682 C CA . CYS A 1 89 ? 8.371 3.890 -7.877 1.00 85.38 89 CYS A CA 1
ATOM 683 C C . CYS A 1 89 ? 7.479 4.875 -8.667 1.00 85.38 89 CYS A C 1
ATOM 685 O O . CYS A 1 89 ? 6.550 5.442 -8.091 1.00 85.38 89 CYS A O 1
ATOM 687 N N . PRO A 1 90 ? 7.673 5.067 -9.990 1.00 83.38 90 PRO A N 1
ATOM 688 C CA . PRO A 1 90 ? 6.970 6.113 -10.745 1.00 83.38 90 PRO A CA 1
ATOM 689 C C . PRO A 1 90 ? 5.453 5.915 -10.831 1.00 83.38 90 PRO A C 1
ATOM 691 O O . PRO A 1 90 ? 4.719 6.850 -11.124 1.00 83.38 90 PRO A O 1
ATOM 694 N N . LYS A 1 91 ? 4.985 4.684 -10.596 1.00 81.81 91 LYS A N 1
ATOM 695 C CA . LYS A 1 91 ? 3.570 4.293 -10.632 1.00 81.81 91 LYS A CA 1
ATOM 696 C C . LYS A 1 91 ? 2.835 4.521 -9.304 1.00 81.81 91 LYS A C 1
ATOM 698 O O . LYS A 1 91 ? 1.721 4.036 -9.153 1.00 81.81 91 LYS A O 1
ATOM 703 N N . LEU A 1 92 ? 3.463 5.209 -8.353 1.00 81.69 92 LEU A N 1
ATOM 704 C CA . LEU A 1 92 ? 2.882 5.593 -7.063 1.00 81.69 92 LEU A CA 1
ATOM 705 C C . LEU A 1 92 ? 2.451 7.070 -7.013 1.00 81.69 92 LEU A C 1
ATOM 707 O O . LEU A 1 92 ? 2.117 7.563 -5.943 1.00 81.69 92 LEU A O 1
ATOM 711 N N . ARG A 1 93 ? 2.495 7.773 -8.149 1.00 63.00 93 ARG A N 1
ATOM 712 C CA . ARG A 1 93 ? 2.042 9.161 -8.302 1.00 63.00 93 ARG A CA 1
ATOM 713 C C . ARG A 1 93 ? 0.655 9.231 -8.916 1.00 63.00 93 ARG A C 1
ATOM 715 O O . ARG A 1 93 ? 0.383 8.390 -9.804 1.00 63.00 93 ARG A O 1
#

pLDDT: mean 88.22, std 9.34, range [56.84, 97.31]

Radius of gyration: 13.17 Å; chains: 1; bounding box: 35×27×36 Å

InterPro domains:
  IPR025114 Beta-carotene isomerase D27-like, C-terminal [PF13225] (2-65)
  IPR038938 Beta-carotene isomerase D27-like [PTHR33591] (2-89)

Sequence (93 aa):
MKSGVQIQKCRYLETSGCTGLCVNSCKMPTQYFFTKELGMPLTMEPNFEDMSCLMIFGQTPPAFEDDLVFKQKCCTTYCPTSSQASEVCPKLR

Foldseek 3Di:
DKDKDKFQAAPQCVVAVWLLSCVVVPQPVVQCCCCPVVVWHWHKDADSVRRMIMIITNHHYDDLVPDCSQQCATRPPRHPPHDPPDSGHPSSD

Organism: Physcomitrium patens (NCBI:txid3218)

Secondary structure (DSSP, 8-state):
--EEEEESS-HHHHHH--HHHIIIIIIHHHHHIIIIIS---EEEEE-TTTS-EEEEET-PPPPTTT-GGGGPPP-TTT-TT--TT-SS-GGG-